Protein AF-A0A8J7TR74-F1 (afdb_monomer)

Sequence (123 aa):
MDTDDLAAAARIARAAVGIGAEVPARTYPVRRLDRDASYVLVLLGLPGAPGWIAAVDAAAQDVMTWAANPSGASTVPAADEALDLVWQPGSASRSPLYPLHRVNTPDGPRFLDLAGKLHKDLK

Mean predicted aligned error: 3.82 Å

Radius of gyration: 14.12 Å; Cα contacts (8 Å, |Δi|>4): 276; chains: 1; bounding box: 35×29×38 Å

Foldseek 3Di:
DDPVLQVLQQVLQCVVVVHDPPWDKDWAWEAEPVDRAIWIWIWTHDAQAKGKIFTGRSVVSDTPDMDTDHRSHQLEADDDPPFHWYDDCAPQHPDPNRTWTWDQDPVGTWTQTNVRDIDPDGD

Secondary structure (DSSP, 8-state):
--HHHHHHHHHHHHHHHT--TTS-EEEEEEEESSSS-EEEEEEES-TTSSEEEEEEETTTTEEEEEEEETT----SPP--TTSEEEE-SSSS--STTS-EEEEEETTEEEEE-TTS-EES---

Structure (mmCIF, N/CA/C/O backbone):
data_AF-A0A8J7TR74-F1
#
_entry.id   AF-A0A8J7TR74-F1
#
loop_
_atom_site.group_PDB
_atom_site.id
_atom_site.type_symbol
_atom_site.label_atom_id
_atom_site.label_alt_id
_atom_site.label_comp_id
_atom_site.label_asym_id
_atom_site.label_entity_id
_atom_site.label_seq_id
_atom_site.pdbx_PDB_ins_code
_atom_site.Cartn_x
_atom_site.Cartn_y
_atom_site.Cartn_z
_atom_site.occupancy
_atom_site.B_iso_or_equiv
_atom_site.auth_seq_id
_atom_site.auth_comp_id
_atom_site.auth_asym_id
_atom_site.auth_atom_id
_atom_site.pdbx_PDB_model_num
ATOM 1 N N . MET A 1 1 ? -8.224 -7.727 -11.452 1.00 76.12 1 MET A N 1
ATOM 2 C CA . MET A 1 1 ? -8.728 -7.187 -10.184 1.00 76.12 1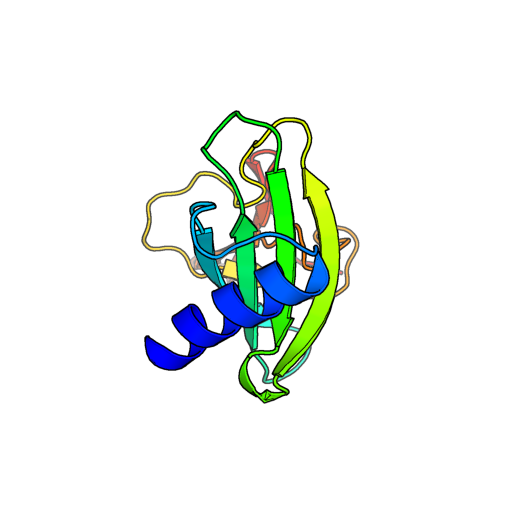 MET A CA 1
ATOM 3 C C . MET A 1 1 ? -9.840 -6.237 -10.532 1.00 76.12 1 MET A C 1
ATOM 5 O O . MET A 1 1 ? -9.604 -5.306 -11.298 1.00 76.12 1 MET A O 1
ATOM 9 N N . ASP A 1 2 ? -11.042 -6.566 -10.094 1.00 81.06 2 ASP A N 1
ATOM 10 C CA . ASP A 1 2 ? -12.252 -5.805 -10.386 1.00 81.06 2 ASP A CA 1
ATOM 11 C C . ASP A 1 2 ? -12.617 -4.877 -9.213 1.00 81.06 2 ASP A C 1
ATOM 13 O O . ASP A 1 2 ? -11.880 -4.747 -8.233 1.00 81.06 2 ASP A O 1
ATOM 17 N N . THR A 1 3 ? -13.723 -4.145 -9.340 1.00 81.00 3 THR A N 1
ATOM 18 C CA . THR A 1 3 ? -14.187 -3.215 -8.301 1.00 81.00 3 THR A CA 1
ATOM 19 C C . THR A 1 3 ? -14.647 -3.942 -7.033 1.00 81.00 3 THR A C 1
ATOM 21 O O . THR A 1 3 ? -14.519 -3.386 -5.937 1.00 81.00 3 THR A O 1
ATOM 24 N N . ASP A 1 4 ? -15.122 -5.182 -7.159 1.00 87.44 4 ASP A N 1
ATOM 25 C CA . ASP A 1 4 ? -15.601 -5.985 -6.035 1.00 87.44 4 ASP A CA 1
ATOM 26 C C . ASP A 1 4 ? -14.430 -6.421 -5.142 1.00 87.44 4 ASP A C 1
ATOM 28 O O . ASP A 1 4 ? -14.526 -6.323 -3.915 1.00 87.44 4 ASP A O 1
ATOM 32 N N . ASP A 1 5 ? -13.286 -6.771 -5.738 1.00 89.81 5 ASP A N 1
ATOM 33 C CA . ASP A 1 5 ? -12.035 -7.053 -5.022 1.00 89.81 5 ASP A CA 1
ATOM 34 C C . ASP A 1 5 ? -11.576 -5.859 -4.165 1.00 89.81 5 ASP A C 1
ATOM 36 O O . ASP A 1 5 ? -11.162 -6.020 -3.012 1.00 89.81 5 ASP A O 1
ATOM 40 N N . LEU A 1 6 ? -11.665 -4.635 -4.702 1.00 93.25 6 LEU A N 1
ATOM 41 C CA . LEU A 1 6 ? -11.261 -3.417 -3.988 1.00 93.25 6 LEU A CA 1
ATOM 42 C C . LEU A 1 6 ? -12.189 -3.131 -2.800 1.00 93.25 6 LEU A C 1
ATOM 44 O O . LEU A 1 6 ? -11.725 -2.821 -1.697 1.00 93.25 6 LEU A O 1
ATOM 48 N N . ALA A 1 7 ? -13.500 -3.277 -2.999 1.00 93.44 7 ALA A N 1
ATOM 49 C CA . ALA A 1 7 ? -14.482 -3.115 -1.932 1.00 93.44 7 ALA A CA 1
ATOM 50 C C . ALA A 1 7 ? -14.314 -4.187 -0.839 1.00 93.44 7 ALA A C 1
ATOM 52 O O . ALA A 1 7 ? -14.355 -3.876 0.359 1.00 93.44 7 ALA A O 1
ATOM 53 N N . ALA A 1 8 ? -14.062 -5.439 -1.235 1.00 94.94 8 ALA A N 1
ATOM 54 C CA . ALA A 1 8 ? -13.770 -6.534 -0.319 1.00 94.94 8 ALA A CA 1
ATOM 55 C C . ALA A 1 8 ? -12.500 -6.261 0.495 1.00 94.94 8 ALA A C 1
ATOM 57 O O . ALA A 1 8 ? -12.524 -6.411 1.719 1.00 94.94 8 ALA A O 1
ATOM 58 N N . ALA A 1 9 ? -11.431 -5.784 -0.145 1.00 97.50 9 ALA A N 1
ATOM 59 C CA . ALA A 1 9 ? -10.184 -5.454 0.531 1.00 97.50 9 ALA A CA 1
ATOM 60 C C . ALA A 1 9 ? -10.363 -4.372 1.604 1.00 97.50 9 ALA A C 1
ATOM 62 O O . ALA A 1 9 ? -9.860 -4.519 2.718 1.00 97.50 9 ALA A O 1
ATOM 63 N N . ALA A 1 10 ? -11.131 -3.315 1.3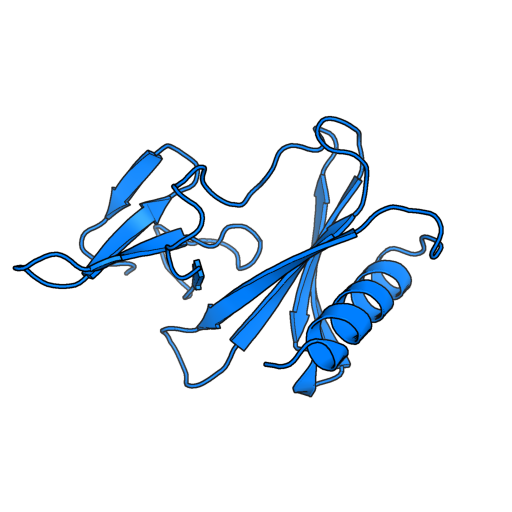16 1.00 97.50 10 ALA A N 1
ATOM 64 C CA . ALA A 1 10 ? -11.429 -2.278 2.303 1.00 97.50 10 ALA A CA 1
ATOM 65 C C . ALA A 1 10 ? -12.198 -2.834 3.514 1.00 97.50 10 ALA A C 1
ATOM 67 O O . ALA A 1 10 ? -11.903 -2.479 4.656 1.00 97.50 10 ALA A O 1
ATOM 68 N N . ARG A 1 11 ? -13.167 -3.730 3.286 1.00 97.19 11 ARG A N 1
ATOM 69 C CA . ARG A 1 11 ? -13.910 -4.407 4.362 1.00 97.19 11 ARG A CA 1
ATOM 70 C C . ARG A 1 11 ? -12.997 -5.293 5.215 1.00 97.19 11 ARG A C 1
ATOM 72 O O . ARG A 1 11 ? -13.071 -5.222 6.439 1.00 97.19 11 ARG A O 1
ATOM 79 N N . ILE A 1 12 ? -12.142 -6.093 4.581 1.00 98.25 12 ILE A N 1
ATOM 80 C CA . ILE A 1 12 ? -11.181 -6.977 5.258 1.00 98.25 12 ILE A CA 1
ATOM 81 C C . ILE A 1 12 ? -10.200 -6.152 6.102 1.00 98.25 12 ILE A C 1
ATOM 83 O O . ILE A 1 12 ? -10.023 -6.433 7.286 1.00 98.25 12 ILE A O 1
ATOM 87 N N . ALA A 1 13 ? -9.634 -5.081 5.536 1.00 98.25 13 ALA A N 1
ATOM 88 C CA . ALA A 1 13 ? -8.719 -4.191 6.247 1.00 98.25 13 ALA A CA 1
ATOM 89 C C . ALA A 1 13 ? -9.367 -3.560 7.488 1.00 98.25 13 ALA A C 1
ATOM 91 O O . ALA A 1 13 ? -8.760 -3.551 8.556 1.00 98.25 13 ALA A O 1
ATOM 92 N N . ARG A 1 14 ? -10.610 -3.068 7.372 1.00 98.06 14 ARG A N 1
ATOM 93 C CA . ARG A 1 14 ? -11.358 -2.492 8.502 1.00 98.06 14 ARG A CA 1
ATOM 94 C C . ARG A 1 14 ? -11.567 -3.495 9.631 1.00 98.06 14 ARG A C 1
ATOM 96 O O . ARG A 1 14 ? -11.333 -3.158 10.789 1.00 98.06 14 ARG A O 1
ATOM 103 N N . ALA A 1 15 ? -11.961 -4.723 9.289 1.00 97.75 15 ALA A N 1
ATOM 104 C CA . ALA A 1 15 ? -12.156 -5.789 10.267 1.00 97.75 15 ALA A CA 1
ATOM 105 C C . ALA A 1 15 ? -10.855 -6.115 11.019 1.00 97.75 15 ALA A C 1
ATOM 107 O O . ALA A 1 15 ? -10.875 -6.289 12.233 1.00 97.75 15 ALA A O 1
ATOM 108 N N . ALA A 1 16 ? -9.724 -6.124 10.311 1.00 97.62 16 ALA A N 1
ATOM 109 C CA . ALA A 1 16 ? -8.410 -6.421 10.876 1.00 97.62 16 ALA A CA 1
ATOM 110 C C . ALA A 1 16 ? -7.953 -5.413 11.936 1.00 97.62 16 ALA A C 1
ATOM 112 O O . ALA A 1 16 ? -7.327 -5.792 12.923 1.00 97.62 16 ALA A O 1
ATOM 113 N N . VAL A 1 17 ? -8.268 -4.132 11.726 1.00 97.00 17 VAL A N 1
ATOM 114 C CA . VAL A 1 17 ? -7.870 -3.038 12.627 1.00 97.00 17 VAL A CA 1
ATOM 115 C C . VAL A 1 17 ? -8.982 -2.622 13.597 1.00 97.00 17 VAL A C 1
ATOM 117 O O . VAL A 1 17 ? -8.790 -1.704 14.389 1.00 97.00 17 VAL A O 1
ATOM 120 N N . GLY A 1 18 ? -10.142 -3.288 13.549 1.00 96.81 18 GLY A N 1
ATOM 121 C CA . GLY A 1 18 ? -11.257 -3.063 14.472 1.00 96.81 18 GLY A CA 1
ATOM 122 C C . GLY A 1 18 ? -11.975 -1.722 14.300 1.00 96.81 18 GLY A C 1
ATOM 123 O O . GLY A 1 18 ? -12.445 -1.164 15.289 1.00 96.81 18 GLY A O 1
ATOM 124 N N . ILE A 1 19 ? -12.057 -1.191 13.074 1.00 95.50 19 ILE A N 1
ATOM 125 C CA . ILE A 1 19 ? -12.753 0.076 12.782 1.00 95.50 19 ILE A CA 1
ATOM 126 C C . ILE A 1 19 ? -14.002 -0.142 11.925 1.00 95.50 19 ILE A C 1
ATOM 128 O O . ILE A 1 19 ? -14.105 -1.123 11.186 1.00 95.50 19 ILE A O 1
ATOM 132 N N . GLY A 1 20 ? -14.953 0.787 12.005 1.00 94.00 20 GLY A N 1
ATOM 133 C CA . GLY A 1 20 ? -16.215 0.691 11.287 1.00 94.00 20 GLY A CA 1
ATOM 134 C C . GLY A 1 20 ? -16.159 1.191 9.838 1.00 94.00 20 GLY A C 1
ATOM 135 O O . GLY A 1 20 ? -15.159 1.727 9.346 1.00 94.00 20 GLY A O 1
ATOM 136 N N . ALA A 1 21 ? -17.261 0.967 9.119 1.00 93.69 21 ALA A N 1
ATOM 137 C CA . ALA A 1 21 ? -17.414 1.316 7.706 1.00 93.69 21 ALA A CA 1
ATOM 138 C C . ALA A 1 21 ? -17.458 2.833 7.448 1.00 93.69 21 ALA A C 1
ATOM 140 O O . ALA A 1 21 ? -17.198 3.266 6.326 1.00 93.69 21 ALA A O 1
ATOM 141 N N . GLU A 1 22 ? -17.749 3.627 8.479 1.00 94.31 22 GLU A N 1
ATOM 142 C CA . GLU A 1 22 ? -17.752 5.089 8.461 1.00 94.31 22 GLU A CA 1
ATOM 143 C C . GLU A 1 22 ? -16.364 5.690 8.225 1.00 94.31 22 GLU A C 1
ATOM 145 O O . GLU A 1 22 ? -16.259 6.814 7.736 1.00 94.31 22 GLU A O 1
ATOM 150 N N . VAL A 1 23 ? -15.291 4.951 8.532 1.00 95.75 23 VAL A N 1
ATOM 151 C CA . VAL A 1 23 ? -13.929 5.418 8.275 1.00 95.75 23 VAL A CA 1
ATOM 152 C C . VAL A 1 23 ? -13.649 5.356 6.768 1.00 95.75 23 VAL A C 1
ATOM 154 O O . VAL A 1 23 ? -13.735 4.268 6.183 1.00 95.75 23 VAL A O 1
ATOM 157 N N . PRO A 1 24 ? -13.283 6.478 6.115 1.00 96.25 24 PRO A N 1
ATOM 158 C CA . PRO A 1 24 ? -12.968 6.499 4.690 1.00 96.25 24 PRO A CA 1
ATOM 159 C C . PRO A 1 24 ? -11.835 5.535 4.337 1.00 96.25 24 PRO A C 1
ATOM 161 O O . PRO A 1 24 ? -10.887 5.379 5.105 1.00 96.25 24 PRO A O 1
ATOM 164 N N . ALA A 1 25 ? -11.913 4.922 3.157 1.00 96.12 25 ALA A N 1
ATOM 165 C CA . ALA A 1 25 ? -10.887 4.024 2.645 1.00 96.12 25 ALA A CA 1
ATOM 166 C C . ALA A 1 25 ? -10.442 4.474 1.251 1.00 96.12 25 ALA A C 1
ATOM 168 O O . ALA A 1 25 ? -11.275 4.803 0.409 1.00 96.12 25 ALA A O 1
ATOM 169 N N . ARG A 1 26 ? -9.132 4.459 1.004 1.00 95.56 26 ARG A N 1
ATOM 170 C CA . ARG A 1 26 ? -8.545 4.534 -0.339 1.00 95.56 26 ARG A CA 1
ATOM 171 C C . ARG A 1 26 ? -7.856 3.213 -0.634 1.00 95.56 26 ARG A C 1
ATOM 173 O O . ARG A 1 26 ? -7.114 2.713 0.208 1.00 95.56 26 ARG A O 1
ATOM 180 N N . THR A 1 27 ? -8.105 2.657 -1.809 1.00 95.44 27 THR A N 1
ATOM 181 C CA . THR A 1 27 ? -7.598 1.345 -2.217 1.00 95.44 27 THR A CA 1
ATOM 182 C C . THR A 1 27 ? -6.736 1.487 -3.456 1.00 95.44 27 THR A C 1
ATOM 184 O O . THR A 1 27 ? -7.147 2.134 -4.416 1.00 95.44 27 THR A O 1
ATOM 187 N N . TYR A 1 28 ? -5.575 0.846 -3.446 1.00 94.81 28 TYR A N 1
ATOM 188 C CA . TYR A 1 28 ? -4.619 0.887 -4.539 1.00 94.81 28 TYR A CA 1
ATOM 189 C C . TYR A 1 28 ? -4.262 -0.546 -4.940 1.00 94.81 28 TYR A C 1
ATOM 191 O O . TYR A 1 28 ? -3.745 -1.291 -4.102 1.00 94.81 28 TYR A O 1
ATOM 199 N N . PRO A 1 29 ? -4.541 -0.966 -6.183 1.00 95.38 29 PRO A N 1
ATOM 200 C CA . PRO A 1 29 ? -4.108 -2.269 -6.664 1.00 95.38 29 PRO A CA 1
ATOM 201 C C . PRO A 1 29 ? -2.580 -2.293 -6.781 1.00 95.38 29 PRO A C 1
ATOM 203 O O . PRO A 1 29 ? -1.988 -1.381 -7.351 1.00 95.38 29 PRO A O 1
ATOM 206 N N . VAL A 1 30 ? -1.936 -3.336 -6.254 1.00 95.94 30 VAL A N 1
ATOM 207 C CA . VAL A 1 30 ? -0.481 -3.512 -6.313 1.00 95.94 30 VAL A CA 1
ATOM 208 C C . VAL A 1 30 ? -0.144 -4.874 -6.902 1.00 95.94 30 VAL A C 1
ATOM 210 O O . VAL A 1 30 ? -0.545 -5.917 -6.381 1.00 95.94 30 VAL A O 1
ATOM 213 N N . ARG A 1 31 ? 0.646 -4.876 -7.976 1.00 95.88 31 ARG A N 1
ATOM 214 C CA . ARG A 1 31 ? 1.127 -6.107 -8.607 1.00 95.88 31 ARG A CA 1
ATOM 215 C C . ARG A 1 31 ? 2.410 -6.597 -7.944 1.00 95.88 31 ARG A C 1
ATOM 217 O O . ARG A 1 31 ? 3.350 -5.826 -7.737 1.00 95.88 31 ARG A O 1
ATOM 224 N N . ARG A 1 32 ? 2.487 -7.895 -7.658 1.00 95.75 32 ARG A N 1
ATOM 225 C CA . ARG A 1 32 ? 3.727 -8.516 -7.189 1.00 95.75 32 ARG A CA 1
ATOM 226 C C . ARG A 1 32 ? 4.657 -8.804 -8.359 1.00 95.75 32 ARG A C 1
ATOM 228 O O . ARG A 1 32 ? 4.216 -9.230 -9.422 1.00 95.75 32 ARG A O 1
ATOM 235 N N . LEU A 1 33 ? 5.945 -8.537 -8.172 1.00 94.81 33 LEU A N 1
ATOM 236 C CA . LEU A 1 33 ? 6.976 -8.829 -9.176 1.00 94.81 33 LEU A CA 1
ATOM 237 C C . LEU A 1 33 ? 7.743 -10.120 -8.878 1.00 94.81 33 LEU A C 1
ATOM 239 O O . LEU A 1 33 ? 8.366 -10.674 -9.777 1.00 94.81 33 LEU A O 1
ATOM 243 N N . ASP A 1 34 ? 7.676 -10.618 -7.643 1.00 93.88 34 ASP A N 1
ATOM 244 C CA . ASP A 1 34 ? 8.329 -11.857 -7.217 1.00 93.88 34 ASP A CA 1
ATOM 245 C C . ASP A 1 34 ? 7.513 -13.123 -7.524 1.00 93.88 34 ASP A C 1
ATOM 247 O O . ASP A 1 34 ? 8.047 -14.229 -7.487 1.00 93.88 34 ASP A O 1
ATOM 251 N N . ARG A 1 35 ? 6.220 -12.970 -7.821 1.00 93.38 35 ARG A N 1
ATOM 252 C CA . ARG A 1 35 ? 5.299 -14.046 -8.206 1.00 93.38 35 ARG A CA 1
ATOM 253 C C . ARG A 1 35 ? 4.094 -13.478 -8.947 1.00 93.38 35 ARG A C 1
ATOM 255 O O . ARG A 1 35 ? 3.785 -12.300 -8.784 1.00 93.38 35 ARG A O 1
ATOM 262 N N . ASP A 1 36 ? 3.399 -14.325 -9.703 1.00 93.44 36 ASP A N 1
ATOM 263 C CA . ASP A 1 36 ? 2.163 -13.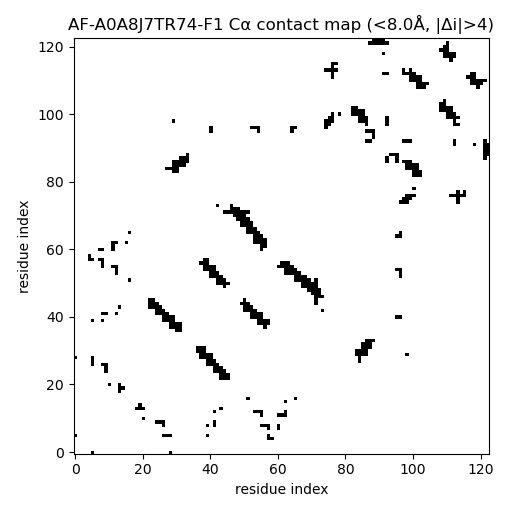960 -10.402 1.00 93.44 36 ASP A CA 1
ATOM 264 C C . ASP A 1 36 ? 0.991 -13.830 -9.416 1.00 93.44 36 ASP A C 1
ATOM 266 O O . ASP A 1 36 ? 0.219 -14.756 -9.185 1.00 93.44 36 ASP A O 1
ATOM 270 N N . ALA A 1 37 ? 0.950 -12.692 -8.727 1.00 93.44 37 ALA A N 1
ATOM 271 C CA . ALA A 1 37 ? -0.066 -12.359 -7.743 1.00 93.44 37 ALA A CA 1
ATOM 272 C C . ALA A 1 37 ? -0.237 -10.838 -7.644 1.00 93.44 37 ALA A C 1
ATOM 274 O O . ALA A 1 37 ? 0.595 -10.051 -8.103 1.00 93.44 37 ALA A O 1
ATOM 275 N N . SER A 1 38 ? -1.321 -10.406 -7.011 1.00 95.94 38 SER A N 1
ATOM 276 C CA . SER A 1 38 ? -1.582 -9.001 -6.697 1.00 95.94 38 SER A CA 1
ATOM 277 C C . SER A 1 38 ? -2.214 -8.889 -5.318 1.00 95.94 38 SER A C 1
ATOM 279 O O . SER A 1 38 ? -2.766 -9.856 -4.805 1.00 95.94 38 SER A O 1
ATOM 281 N N . TYR A 1 39 ? -2.113 -7.713 -4.716 1.00 97.31 39 TYR A N 1
ATOM 282 C CA . TYR A 1 39 ? -2.800 -7.381 -3.475 1.00 97.31 39 TYR A CA 1
ATOM 283 C C . TYR A 1 39 ? -3.350 -5.960 -3.566 1.00 97.31 39 TYR A C 1
ATOM 285 O O . TYR A 1 39 ? -3.041 -5.215 -4.497 1.00 97.31 39 TYR A O 1
ATOM 293 N N . VAL A 1 40 ? -4.166 -5.575 -2.595 1.00 97.75 40 VAL A N 1
ATOM 294 C CA . VAL A 1 40 ? -4.694 -4.220 -2.471 1.00 97.75 40 VAL A CA 1
ATOM 295 C C . VAL A 1 40 ? -4.030 -3.550 -1.281 1.00 97.75 40 VAL A C 1
ATOM 297 O O . VAL A 1 40 ? -4.099 -4.046 -0.156 1.00 97.75 40 VAL A O 1
ATOM 300 N N . LEU A 1 41 ? -3.392 -2.409 -1.515 1.00 97.69 41 LEU A N 1
ATOM 301 C CA . LEU A 1 41 ? -2.988 -1.513 -0.443 1.00 97.69 41 LEU A CA 1
ATOM 302 C C . LEU A 1 41 ? -4.194 -0.659 -0.043 1.00 97.69 41 LEU A C 1
ATOM 304 O O . LEU A 1 41 ? -4.773 0.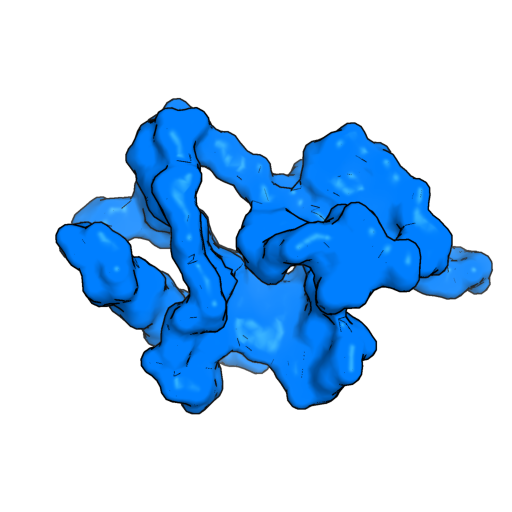036 -0.875 1.00 97.69 41 LEU A O 1
ATOM 308 N N . VAL A 1 42 ? -4.562 -0.692 1.230 1.00 97.75 42 VAL A N 1
ATOM 309 C CA . VAL A 1 42 ? -5.706 0.034 1.778 1.00 97.75 42 VAL A CA 1
ATOM 310 C C . VAL A 1 42 ? -5.212 1.072 2.773 1.00 97.75 42 VAL A C 1
ATOM 312 O O . VAL A 1 42 ? -4.560 0.727 3.754 1.00 97.75 42 VAL A O 1
ATOM 315 N N . LEU A 1 43 ? -5.550 2.337 2.540 1.00 97.50 43 LEU A N 1
ATOM 316 C CA . LEU A 1 43 ? -5.346 3.437 3.479 1.00 97.50 43 LEU A CA 1
ATOM 317 C C . LEU A 1 43 ? -6.693 3.769 4.119 1.00 97.50 43 LEU A C 1
ATOM 319 O O . LEU A 1 43 ? -7.629 4.162 3.423 1.00 97.50 43 LEU A O 1
ATOM 323 N N . LEU A 1 44 ? -6.782 3.615 5.436 1.00 97.75 44 LEU A N 1
ATOM 324 C CA . LEU A 1 44 ? -7.979 3.873 6.231 1.00 97.75 44 LEU A CA 1
ATOM 325 C C . LEU A 1 44 ? -7.805 5.181 7.001 1.00 97.75 44 LEU A C 1
ATOM 327 O O . LEU A 1 44 ? -6.839 5.333 7.747 1.00 97.75 44 LEU A O 1
ATOM 331 N N . GLY A 1 45 ? -8.748 6.105 6.833 1.00 96.44 45 GLY A N 1
ATOM 332 C CA . GLY A 1 45 ? -8.726 7.434 7.437 1.00 96.44 45 GLY A CA 1
ATOM 333 C C . GLY A 1 45 ? -8.669 8.570 6.413 1.00 96.44 45 GLY A C 1
ATOM 334 O O . GLY A 1 45 ? -8.446 8.387 5.208 1.00 96.44 45 GLY A O 1
ATOM 335 N N . LEU A 1 46 ? -8.893 9.785 6.909 1.00 94.38 46 LEU A N 1
ATOM 336 C CA . LEU A 1 46 ? -8.777 10.995 6.099 1.00 94.38 46 LEU A CA 1
ATOM 337 C C . LEU A 1 46 ? -7.302 11.259 5.737 1.00 94.38 46 LEU A C 1
ATOM 339 O O . LEU A 1 46 ? -6.416 10.961 6.538 1.00 94.38 46 LEU A O 1
ATOM 343 N N . PRO A 1 47 ? -7.007 11.808 4.542 1.00 92.06 47 PRO A N 1
ATOM 344 C CA . PRO A 1 47 ? -5.650 12.245 4.215 1.00 92.06 47 PRO A CA 1
ATOM 345 C C . PRO A 1 47 ? -5.110 13.213 5.277 1.00 92.06 47 PRO A C 1
ATOM 347 O O . PRO A 1 47 ? -5.793 14.170 5.636 1.00 92.06 47 PRO A O 1
ATOM 350 N N . GLY A 1 48 ? -3.893 12.970 5.768 1.00 92.81 48 GLY A N 1
ATOM 351 C CA . GLY A 1 48 ? -3.245 13.830 6.767 1.00 92.81 48 GLY A CA 1
ATOM 352 C C . GLY A 1 48 ? -3.795 13.712 8.195 1.00 92.81 48 GLY A C 1
ATOM 353 O O . GLY A 1 48 ? -3.406 14.503 9.051 1.00 92.81 48 GLY A O 1
ATOM 354 N N . ALA A 1 49 ? -4.682 12.749 8.467 1.00 94.75 49 ALA A N 1
ATOM 355 C CA . ALA A 1 49 ? -5.188 12.454 9.806 1.00 94.75 49 ALA A CA 1
ATOM 356 C C . ALA A 1 49 ? -4.782 11.039 10.258 1.00 94.75 49 ALA A C 1
ATOM 358 O O . ALA A 1 49 ? -4.647 10.155 9.409 1.00 94.75 49 ALA A O 1
ATOM 359 N N . PRO A 1 50 ? -4.631 10.785 11.573 1.00 96.75 50 PRO A N 1
ATOM 360 C CA . PRO A 1 50 ? -4.308 9.457 12.081 1.00 96.75 50 PRO A CA 1
ATOM 361 C C . PRO A 1 50 ? -5.243 8.377 11.532 1.00 96.75 50 PRO A C 1
ATOM 363 O O . PRO A 1 50 ? -6.463 8.547 11.490 1.00 96.75 50 PRO A O 1
ATOM 366 N N . GLY A 1 51 ? -4.662 7.253 11.133 1.00 96.94 51 GLY A N 1
ATOM 367 C CA . GLY A 1 51 ? -5.392 6.156 10.517 1.00 96.94 51 GLY A CA 1
ATOM 368 C C . GLY A 1 51 ? -4.590 4.864 10.496 1.00 96.94 51 GLY A C 1
ATOM 369 O O . GLY A 1 51 ? -3.701 4.649 11.322 1.00 96.94 51 GLY A O 1
ATOM 370 N N . TRP A 1 52 ? -4.896 4.008 9.528 1.00 98.12 52 TRP A N 1
ATOM 371 C CA . TRP A 1 52 ? -4.268 2.700 9.366 1.00 98.12 52 TRP A CA 1
ATOM 372 C C . TRP A 1 52 ? -3.898 2.451 7.915 1.00 98.12 52 TRP A C 1
ATOM 374 O O . TRP A 1 52 ? -4.483 3.021 6.993 1.00 98.12 52 TRP A O 1
ATOM 384 N N . ILE A 1 53 ? -2.940 1.558 7.717 1.00 98.06 53 ILE A N 1
ATOM 385 C CA . ILE A 1 53 ? -2.607 1.035 6.403 1.00 98.06 53 ILE A CA 1
ATOM 386 C C . ILE A 1 53 ? -2.547 -0.486 6.444 1.00 98.06 53 ILE A C 1
ATOM 388 O O . ILE A 1 53 ? -2.037 -1.053 7.408 1.00 98.06 53 ILE A O 1
ATOM 392 N N . ALA A 1 54 ? -3.060 -1.141 5.406 1.00 98.38 54 ALA A N 1
ATOM 393 C CA . ALA A 1 54 ? -3.060 -2.593 5.281 1.00 98.38 54 ALA A CA 1
ATOM 394 C C . ALA A 1 54 ? -2.708 -3.030 3.856 1.00 98.38 54 ALA A C 1
ATOM 396 O O . ALA A 1 54 ? -3.119 -2.398 2.888 1.00 98.38 54 ALA A O 1
ATOM 397 N N . ALA A 1 55 ? -1.980 -4.135 3.732 1.00 98.31 55 ALA A N 1
ATOM 398 C CA . ALA A 1 55 ? -1.840 -4.881 2.490 1.00 98.31 55 ALA A CA 1
ATOM 399 C C . ALA A 1 55 ? -2.753 -6.108 2.573 1.00 98.31 55 ALA A C 1
ATOM 401 O O . ALA A 1 55 ? -2.605 -6.926 3.483 1.00 98.31 55 ALA A O 1
ATOM 402 N N . VAL A 1 56 ? -3.704 -6.217 1.650 1.00 98.44 56 VAL A N 1
ATOM 403 C CA . VAL A 1 56 ? -4.767 -7.228 1.678 1.00 98.44 56 VAL A CA 1
ATOM 404 C C . VAL A 1 56 ? -4.715 -8.079 0.421 1.00 98.44 56 VAL A C 1
ATOM 406 O O . VAL A 1 56 ? -4.778 -7.556 -0.690 1.00 98.44 56 VAL A O 1
ATOM 409 N N . ASP A 1 57 ? -4.648 -9.392 0.598 1.00 96.31 57 ASP A N 1
ATOM 410 C CA . ASP A 1 57 ? -4.885 -10.352 -0.471 1.00 96.31 57 ASP A CA 1
ATOM 411 C C . ASP A 1 57 ? -6.399 -10.586 -0.571 1.00 96.31 57 ASP A C 1
ATOM 413 O O . ASP A 1 57 ? -6.992 -11.328 0.215 1.00 96.31 57 ASP A O 1
ATOM 417 N N . ALA A 1 58 ? -7.046 -9.883 -1.504 1.00 91.69 58 ALA A N 1
ATOM 418 C CA . ALA A 1 58 ? -8.497 -9.948 -1.675 1.00 91.69 58 ALA A CA 1
ATOM 419 C C . ALA A 1 58 ? -8.965 -11.342 -2.126 1.00 91.69 58 ALA A C 1
ATOM 421 O O . ALA A 1 58 ? -10.016 -11.802 -1.678 1.00 91.69 58 ALA A O 1
ATOM 422 N N . ALA A 1 59 ? -8.160 -12.033 -2.941 1.00 90.00 59 ALA A N 1
ATOM 423 C CA . ALA A 1 59 ? -8.471 -13.367 -3.442 1.00 90.00 59 ALA A CA 1
ATOM 424 C C . ALA A 1 59 ? -8.419 -14.416 -2.321 1.00 90.00 59 ALA A C 1
ATOM 426 O O . ALA A 1 59 ? -9.278 -15.294 -2.255 1.00 90.00 59 ALA A O 1
ATOM 427 N N . ALA A 1 60 ? -7.449 -14.298 -1.409 1.00 93.12 60 ALA A N 1
ATOM 428 C CA . ALA A 1 60 ? -7.352 -15.147 -0.221 1.00 93.12 60 ALA A CA 1
ATOM 429 C C . ALA A 1 60 ? -8.251 -14.691 0.947 1.00 93.12 60 ALA A C 1
ATOM 431 O O . ALA A 1 60 ? -8.335 -15.384 1.958 1.00 93.12 60 ALA A O 1
ATOM 432 N N . GLN A 1 61 ? -8.912 -13.537 0.817 1.00 94.69 61 GLN A N 1
ATOM 433 C CA . GLN A 1 61 ? -9.646 -12.854 1.887 1.00 94.69 61 GLN A CA 1
ATOM 434 C C . GLN A 1 61 ? -8.821 -12.633 3.168 1.00 94.69 61 GLN A C 1
ATOM 436 O O . GLN A 1 61 ? -9.356 -12.714 4.275 1.00 94.69 61 GLN A O 1
ATOM 441 N N . ASP A 1 62 ? -7.530 -12.327 3.021 1.00 96.56 62 ASP A N 1
ATOM 442 C CA . ASP A 1 62 ? -6.577 -12.270 4.132 1.00 96.56 62 ASP A CA 1
ATOM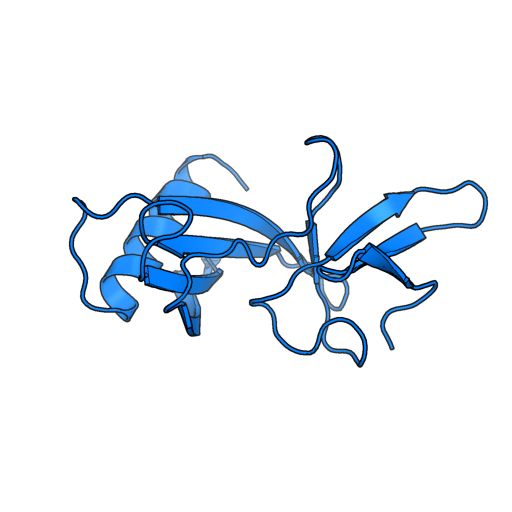 443 C C . ASP A 1 62 ? -5.769 -10.966 4.168 1.00 96.56 62 ASP A C 1
ATOM 445 O O . ASP A 1 62 ? -5.525 -10.307 3.153 1.00 96.56 62 ASP A O 1
ATOM 449 N N . VAL A 1 63 ? -5.331 -10.583 5.367 1.00 97.94 63 VAL A N 1
ATOM 450 C CA . VAL A 1 63 ? -4.501 -9.399 5.595 1.00 97.94 63 VAL A CA 1
ATOM 451 C C . VAL A 1 63 ? -3.054 -9.839 5.690 1.00 97.94 63 VAL A C 1
ATOM 453 O O . VAL A 1 63 ? -2.619 -10.392 6.695 1.00 97.94 63 VAL A O 1
ATOM 456 N N . MET A 1 64 ? -2.271 -9.507 4.669 1.00 96.81 64 MET A N 1
ATOM 457 C CA . MET A 1 64 ? -0.851 -9.841 4.637 1.00 96.81 64 MET A CA 1
ATOM 458 C C . MET A 1 64 ? -0.078 -9.135 5.758 1.00 96.81 64 MET A C 1
ATOM 460 O O . MET A 1 64 ? 0.817 -9.713 6.369 1.00 96.81 64 MET A O 1
ATOM 464 N N . THR A 1 65 ? -0.377 -7.853 5.987 1.00 97.88 65 THR A N 1
ATOM 465 C CA . THR A 1 65 ? 0.196 -7.038 7.068 1.00 97.88 65 THR A CA 1
ATOM 466 C C . THR A 1 65 ? -0.566 -5.718 7.201 1.00 97.88 65 THR A C 1
ATOM 468 O O . THR A 1 65 ? -1.211 -5.269 6.251 1.00 97.88 65 THR A O 1
ATOM 471 N 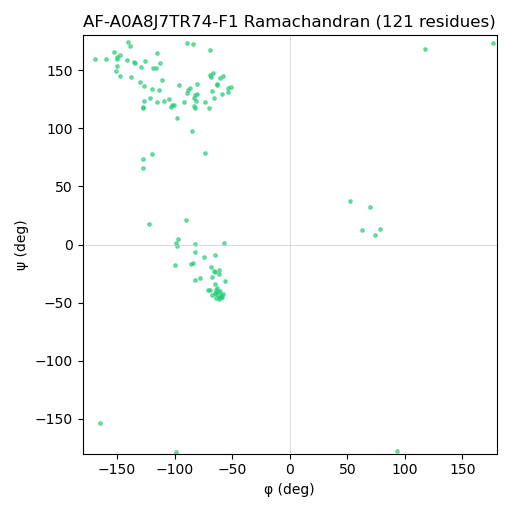N . TRP A 1 66 ? -0.467 -5.072 8.360 1.00 98.00 66 TRP A N 1
ATOM 472 C CA . TRP A 1 66 ? -1.029 -3.751 8.620 1.00 98.00 66 TRP A CA 1
ATOM 473 C C . TRP A 1 66 ? -0.192 -2.991 9.649 1.00 98.00 66 TRP A C 1
ATOM 475 O O . TRP A 1 66 ? 0.587 -3.581 10.398 1.00 98.00 66 TRP A O 1
ATOM 485 N N . ALA A 1 67 ? -0.340 -1.669 9.671 1.00 97.94 67 ALA A N 1
ATOM 486 C CA . ALA A 1 67 ? 0.325 -0.796 10.630 1.00 97.94 67 ALA A CA 1
ATOM 487 C C . ALA A 1 67 ? -0.511 0.453 10.927 1.00 97.94 67 ALA A C 1
ATOM 489 O O . ALA A 1 67 ? -1.293 0.916 10.089 1.00 97.94 67 ALA A O 1
ATOM 490 N N . ALA A 1 68 ? -0.309 1.024 12.117 1.00 97.38 68 ALA A N 1
ATOM 491 C CA . ALA A 1 68 ? -0.811 2.355 12.432 1.00 97.38 68 ALA A CA 1
ATOM 492 C C . ALA A 1 68 ? -0.143 3.385 11.516 1.00 97.38 68 ALA A C 1
ATOM 494 O O . ALA A 1 68 ? 1.067 3.340 11.294 1.00 97.38 68 ALA A O 1
ATOM 495 N N . ASN A 1 69 ? -0.927 4.338 11.024 1.00 96.56 69 ASN A N 1
ATOM 496 C CA . ASN A 1 69 ? -0.456 5.471 10.242 1.00 96.56 69 ASN A CA 1
ATOM 497 C C . ASN A 1 69 ? -0.821 6.776 10.970 1.00 96.56 69 ASN A C 1
ATOM 499 O O . ASN A 1 69 ? -1.804 7.429 10.614 1.00 96.56 69 ASN A O 1
ATOM 503 N N . PRO A 1 70 ? -0.073 7.159 12.020 1.00 95.50 70 PRO A N 1
ATOM 504 C CA . PRO A 1 70 ? -0.428 8.298 12.865 1.00 95.50 70 PRO A CA 1
ATOM 505 C C . PRO A 1 70 ? -0.367 9.645 12.134 1.00 95.50 70 PRO A C 1
ATOM 507 O O . PRO A 1 70 ? -1.023 10.587 12.562 1.00 95.50 70 PRO A O 1
ATOM 510 N N . SER A 1 71 ? 0.392 9.753 11.039 1.00 93.69 71 SER A N 1
ATOM 511 C CA . SER A 1 71 ? 0.460 10.980 10.236 1.00 93.69 71 SER A CA 1
ATOM 512 C C . SER A 1 71 ? -0.641 11.077 9.179 1.00 93.69 71 SER A C 1
ATOM 514 O O . SER A 1 71 ? -0.837 12.148 8.609 1.00 93.69 71 SER A O 1
ATOM 516 N N . GLY A 1 72 ? -1.314 9.969 8.846 1.00 90.69 72 GLY A N 1
ATOM 517 C CA . GLY A 1 72 ? -2.238 9.916 7.710 1.00 90.69 72 GLY A CA 1
ATOM 518 C C . GLY A 1 72 ? -1.582 10.169 6.355 1.00 90.69 72 GLY A C 1
ATOM 519 O O . GLY A 1 72 ? -2.286 10.416 5.369 1.00 90.69 72 GLY A O 1
ATOM 520 N N . ALA A 1 73 ? -0.247 10.158 6.298 1.00 90.88 73 ALA A N 1
ATOM 521 C CA . ALA A 1 73 ? 0.490 10.384 5.069 1.00 90.88 73 ALA A CA 1
ATOM 522 C C . ALA A 1 73 ? 0.268 9.210 4.111 1.00 90.88 73 ALA A C 1
ATOM 524 O O . ALA A 1 73 ? 0.157 8.054 4.529 1.00 90.88 73 ALA A O 1
ATOM 525 N N . SER A 1 74 ? 0.205 9.511 2.816 1.00 89.88 74 SER A N 1
ATOM 526 C CA . SER A 1 74 ? 0.211 8.468 1.796 1.00 89.88 74 SER A CA 1
ATOM 527 C C . SER A 1 74 ? 1.535 7.708 1.847 1.00 89.88 74 SER A C 1
ATOM 529 O O . SER A 1 74 ? 2.594 8.323 1.957 1.00 89.88 74 SER A O 1
ATOM 531 N N . THR A 1 75 ? 1.484 6.383 1.735 1.00 90.88 75 THR A N 1
ATOM 532 C CA . THR A 1 75 ? 2.675 5.557 1.474 1.00 90.88 75 THR A CA 1
ATOM 533 C C . THR A 1 75 ? 2.815 5.196 -0.003 1.00 90.88 75 THR A C 1
ATOM 535 O O . THR A 1 75 ? 3.777 4.539 -0.394 1.00 90.88 75 THR A O 1
ATOM 538 N N . VAL A 1 76 ? 1.857 5.637 -0.822 1.00 89.88 76 VAL A N 1
ATOM 539 C CA . VAL A 1 76 ? 1.918 5.577 -2.278 1.00 89.88 76 VAL A CA 1
ATOM 540 C C . VAL A 1 76 ? 2.723 6.786 -2.758 1.00 89.88 76 VAL A C 1
ATOM 542 O O . VAL A 1 76 ? 2.363 7.909 -2.379 1.00 89.88 76 VAL A O 1
ATOM 545 N N . PRO A 1 77 ? 3.784 6.595 -3.564 1.00 83.81 77 PRO A N 1
ATOM 546 C CA . PRO A 1 77 ? 4.558 7.707 -4.098 1.00 83.81 77 PRO A CA 1
ATOM 547 C C . PRO A 1 77 ? 3.682 8.625 -4.956 1.00 83.81 77 PRO A C 1
ATOM 549 O O . PRO A 1 77 ? 2.798 8.163 -5.681 1.00 83.81 77 PRO A O 1
ATOM 552 N N . ALA A 1 78 ? 3.932 9.931 -4.885 1.00 78.00 78 ALA A N 1
ATOM 553 C CA . ALA A 1 78 ? 3.259 10.889 -5.751 1.00 78.00 78 ALA A CA 1
ATOM 554 C C . ALA A 1 78 ? 3.764 10.704 -7.189 1.00 78.00 78 ALA A C 1
ATOM 556 O O . ALA A 1 78 ? 4.951 10.873 -7.462 1.00 78.00 78 ALA A O 1
ATOM 557 N N . ALA A 1 79 ? 2.867 10.340 -8.095 1.00 68.25 79 ALA A N 1
ATOM 558 C CA . ALA A 1 79 ? 3.112 10.337 -9.528 1.00 68.25 79 ALA A CA 1
ATOM 559 C C . ALA A 1 79 ? 1.809 10.664 -10.254 1.00 68.25 79 ALA A C 1
ATOM 561 O O . ALA A 1 79 ? 0.731 10.552 -9.662 1.00 68.25 79 ALA A O 1
ATOM 562 N N . ASP A 1 80 ? 1.916 11.038 -11.527 1.00 63.31 80 ASP A N 1
ATOM 563 C CA . ASP A 1 80 ? 0.755 11.107 -12.407 1.00 63.31 80 ASP A CA 1
ATOM 564 C C . ASP A 1 80 ? 0.027 9.755 -12.374 1.00 63.31 80 ASP A C 1
ATOM 566 O O . ASP A 1 80 ? 0.661 8.698 -12.424 1.00 63.31 80 ASP A O 1
ATOM 570 N N . GLU A 1 81 ? -1.302 9.793 -12.256 1.00 56.31 81 GLU A N 1
ATOM 571 C CA . GLU A 1 81 ? -2.206 8.675 -11.921 1.00 56.31 81 GLU A CA 1
ATOM 572 C C . GLU A 1 81 ? -2.132 7.443 -12.857 1.00 56.31 81 GLU A C 1
ATOM 574 O O . GLU A 1 81 ? -2.847 6.466 -12.656 1.00 56.31 81 GLU A O 1
ATOM 579 N N . ALA A 1 82 ? -1.263 7.455 -13.870 1.00 62.00 82 ALA A N 1
ATOM 580 C CA . ALA A 1 82 ? -1.145 6.438 -14.911 1.00 62.00 82 ALA A CA 1
ATOM 581 C C . ALA A 1 82 ? -0.042 5.384 -14.680 1.00 62.00 82 ALA A C 1
ATOM 583 O O . ALA A 1 82 ? 0.204 4.571 -15.572 1.00 62.00 82 ALA A O 1
ATOM 584 N N . LEU A 1 83 ? 0.659 5.393 -13.541 1.00 78.62 83 LEU A N 1
ATOM 585 C CA . LEU A 1 83 ? 1.733 4.427 -13.279 1.00 78.62 83 LEU A CA 1
ATOM 586 C C . LEU A 1 83 ? 1.263 3.215 -12.464 1.00 78.62 83 LEU A C 1
ATOM 588 O O . LEU A 1 83 ? 0.555 3.338 -11.466 1.00 78.62 83 LEU A O 1
ATOM 592 N N . ASP A 1 84 ? 1.717 2.031 -12.887 1.00 89.06 84 ASP A N 1
ATOM 593 C CA . ASP A 1 84 ? 1.460 0.771 -12.191 1.00 89.06 84 ASP A CA 1
ATOM 594 C C . ASP A 1 84 ? 2.148 0.761 -10.823 1.00 89.06 84 ASP A C 1
ATOM 596 O O . ASP A 1 84 ? 3.378 0.874 -10.736 1.00 89.06 84 ASP A O 1
ATOM 600 N N . LEU A 1 85 ? 1.382 0.488 -9.766 1.00 94.25 85 LEU A N 1
ATOM 601 C CA . LEU A 1 85 ? 1.952 0.180 -8.462 1.00 94.25 85 LEU A CA 1
ATOM 602 C C . LEU A 1 85 ? 2.415 -1.270 -8.399 1.00 94.25 85 LEU A C 1
ATOM 604 O O . LEU A 1 85 ? 1.688 -2.217 -8.716 1.00 94.25 85 LEU A O 1
ATOM 608 N N . VAL A 1 86 ? 3.654 -1.440 -7.956 1.00 95.62 86 VAL A N 1
ATOM 609 C CA . VAL A 1 86 ? 4.327 -2.730 -7.891 1.00 95.62 86 VAL A CA 1
ATOM 610 C C . VAL A 1 86 ? 5.039 -2.923 -6.564 1.00 95.62 86 VAL A C 1
ATOM 612 O O . VAL A 1 86 ? 5.430 -1.967 -5.893 1.00 95.62 86 VAL A O 1
ATOM 615 N N . TRP A 1 87 ? 5.253 -4.181 -6.199 1.00 96.38 87 TRP A N 1
ATOM 616 C CA . TRP A 1 87 ? 6.039 -4.534 -5.027 1.00 96.38 87 TRP A CA 1
ATOM 617 C C . TRP A 1 87 ? 6.731 -5.890 -5.190 1.00 96.38 87 TRP A C 1
ATOM 619 O O . TRP A 1 87 ? 6.218 -6.803 -5.835 1.00 96.38 87 TRP A O 1
ATOM 629 N N . GLN A 1 88 ? 7.891 -6.033 -4.560 1.00 94.19 88 GLN A N 1
ATOM 630 C CA . GLN A 1 88 ? 8.512 -7.321 -4.256 1.00 94.19 88 GLN A CA 1
ATOM 631 C C . GLN A 1 88 ? 9.344 -7.198 -2.974 1.00 94.19 88 GLN A C 1
ATOM 633 O O . GLN A 1 88 ? 9.724 -6.084 -2.609 1.00 94.19 88 GLN A O 1
ATOM 638 N N . PRO A 1 89 ? 9.688 -8.305 -2.301 1.00 92.31 89 PRO A N 1
ATOM 639 C CA . PRO A 1 89 ? 10.679 -8.273 -1.234 1.00 92.31 89 PRO A CA 1
ATOM 640 C C . PRO A 1 89 ? 12.024 -7.754 -1.761 1.00 92.31 89 PRO A C 1
ATOM 642 O O . PRO A 1 89 ? 12.522 -8.245 -2.775 1.00 92.31 89 PRO A O 1
ATOM 645 N N . GLY A 1 90 ? 12.612 -6.772 -1.079 1.00 88.88 90 GLY A N 1
ATOM 646 C CA . GLY A 1 90 ? 13.872 -6.174 -1.514 1.00 88.88 90 GLY A CA 1
ATOM 647 C C . GLY A 1 90 ? 14.342 -5.011 -0.650 1.00 88.88 90 GLY A C 1
ATOM 648 O O . GLY A 1 90 ? 13.629 -4.547 0.244 1.00 88.88 90 GLY A O 1
ATOM 649 N N . SER A 1 91 ? 15.553 -4.529 -0.937 1.00 84.88 91 SER A N 1
ATOM 650 C CA . SER A 1 91 ? 16.173 -3.400 -0.235 1.00 84.88 91 SER A CA 1
ATOM 651 C C . SER A 1 91 ? 15.392 -2.089 -0.432 1.00 84.88 91 SER A C 1
ATOM 653 O O . SER A 1 91 ? 15.197 -1.331 0.522 1.00 84.88 91 SER A O 1
ATOM 655 N N . ALA A 1 92 ? 14.882 -1.866 -1.648 1.00 81.44 92 ALA A N 1
ATOM 656 C CA . ALA A 1 92 ? 14.093 -0.695 -2.031 1.00 81.44 92 ALA A CA 1
ATOM 657 C C . ALA A 1 92 ? 12.628 -0.753 -1.552 1.00 81.44 92 ALA A C 1
ATOM 659 O O . ALA A 1 92 ? 12.026 0.280 -1.276 1.00 81.44 92 ALA A O 1
ATOM 660 N N . SER A 1 93 ? 12.057 -1.952 -1.408 1.00 82.56 93 SER A N 1
ATOM 661 C CA . SER A 1 93 ? 10.642 -2.181 -1.073 1.00 82.56 93 SER A CA 1
ATOM 662 C C . SER A 1 93 ? 10.502 -3.117 0.131 1.00 82.56 93 SER A C 1
ATOM 664 O O . SER A 1 93 ? 9.994 -4.234 0.047 1.00 82.56 93 SER A O 1
ATOM 666 N N . ARG A 1 94 ? 10.964 -2.638 1.293 1.00 86.25 94 ARG A N 1
ATOM 667 C CA . ARG A 1 94 ? 11.120 -3.420 2.539 1.00 86.25 94 ARG A CA 1
ATOM 668 C C . ARG A 1 94 ? 9.824 -4.006 3.110 1.00 86.25 94 ARG A C 1
ATOM 670 O O . ARG A 1 94 ? 9.879 -4.937 3.905 1.00 86.25 94 ARG A O 1
ATOM 677 N N . SER A 1 95 ? 8.671 -3.443 2.759 1.00 94.69 95 SER A N 1
ATOM 678 C CA . SER A 1 95 ? 7.357 -3.883 3.233 1.00 94.69 95 SER A CA 1
ATOM 679 C C . SER A 1 95 ? 6.302 -3.651 2.150 1.00 94.69 95 SER A C 1
ATOM 681 O O . SER A 1 95 ? 6.386 -2.635 1.455 1.00 94.69 95 SER A O 1
ATOM 683 N N . PRO A 1 96 ? 5.292 -4.534 2.018 1.00 95.94 96 PRO A N 1
ATOM 684 C CA . PRO A 1 96 ? 4.193 -4.363 1.061 1.00 95.94 96 PRO A CA 1
ATOM 685 C C . PRO A 1 96 ? 3.317 -3.137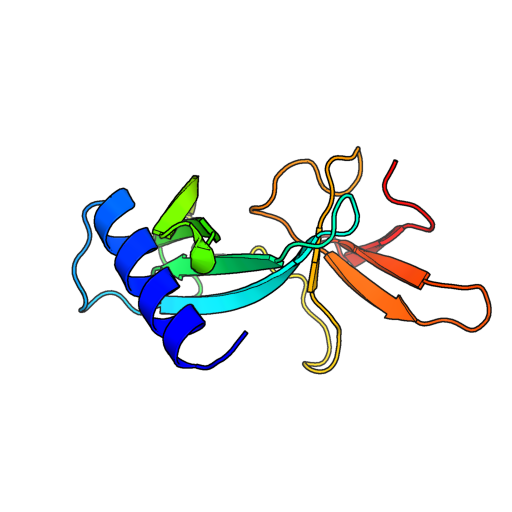 1.363 1.00 95.94 96 PRO A C 1
ATOM 687 O O . PRO A 1 96 ? 2.495 -2.748 0.537 1.00 95.94 96 PRO A O 1
ATOM 690 N N . LEU A 1 97 ? 3.505 -2.488 2.515 1.00 96.69 97 LEU A N 1
ATOM 691 C CA . LEU A 1 97 ? 2.855 -1.219 2.848 1.00 96.69 97 LEU A CA 1
ATOM 692 C C . LEU A 1 97 ? 3.448 -0.016 2.089 1.00 96.69 97 LEU A C 1
ATOM 694 O O . LEU A 1 97 ? 2.861 1.064 2.114 1.00 96.69 97 LEU A O 1
ATOM 698 N N . TYR A 1 98 ? 4.588 -0.199 1.416 1.00 94.81 98 TYR A N 1
ATOM 699 C CA . TYR A 1 98 ? 5.307 0.832 0.666 1.00 94.81 98 TYR A CA 1
ATOM 700 C C . TYR A 1 98 ? 5.577 0.345 -0.768 1.00 94.81 98 TYR A C 1
ATOM 702 O O . TYR A 1 98 ? 6.703 -0.057 -1.083 1.00 94.81 98 TYR A O 1
ATOM 710 N N . PRO A 1 99 ? 4.546 0.296 -1.632 1.00 95.31 99 PRO A N 1
ATOM 711 C CA . PRO A 1 99 ? 4.728 -0.051 -3.034 1.00 95.31 99 PRO A CA 1
ATOM 712 C C . PRO A 1 99 ? 5.482 1.051 -3.789 1.00 95.31 99 PRO A C 1
ATOM 714 O O . PRO A 1 99 ? 5.657 2.171 -3.309 1.00 95.31 99 PRO A O 1
ATOM 717 N N . LEU A 1 100 ? 5.914 0.714 -4.997 1.00 94.88 100 LEU A N 1
ATOM 718 C CA . LEU A 1 100 ? 6.687 1.573 -5.886 1.00 94.88 100 LEU A CA 1
ATOM 719 C C . LEU A 1 100 ? 5.901 1.816 -7.170 1.00 94.88 100 LEU A C 1
ATOM 721 O O . LEU A 1 100 ? 5.165 0.934 -7.608 1.00 94.88 100 LEU A O 1
ATOM 725 N N . HIS A 1 101 ? 6.113 2.955 -7.826 1.00 94.25 101 HIS A N 1
ATOM 726 C CA . HIS A 1 101 ? 5.627 3.133 -9.197 1.00 94.25 101 HIS A CA 1
ATOM 727 C C . HIS A 1 101 ? 6.598 2.507 -10.182 1.00 94.25 101 HIS A C 1
ATOM 729 O O . HIS A 1 101 ? 7.790 2.819 -10.170 1.00 94.25 101 HIS A O 1
ATOM 735 N N . ARG A 1 102 ? 6.095 1.656 -11.074 1.00 93.44 102 ARG A N 1
ATOM 736 C CA . ARG A 1 102 ? 6.864 1.172 -12.218 1.00 93.44 102 ARG A CA 1
ATOM 737 C C . ARG A 1 102 ? 6.803 2.206 -13.338 1.00 93.44 102 ARG A C 1
ATOM 739 O O . ARG A 1 102 ? 5.757 2.439 -13.930 1.00 93.44 102 ARG A O 1
ATOM 746 N N . VAL A 1 103 ? 7.961 2.745 -13.694 1.00 90.81 103 VAL A N 1
ATOM 747 C CA . VAL A 1 103 ? 8.154 3.612 -14.857 1.00 90.81 103 VAL A CA 1
ATOM 748 C C . VAL A 1 103 ? 8.764 2.773 -15.974 1.00 90.81 103 VAL A C 1
ATOM 750 O O . VAL A 1 103 ? 9.848 2.212 -15.811 1.00 90.81 103 VAL A O 1
ATOM 753 N N . ASN A 1 104 ? 8.089 2.667 -17.116 1.00 89.06 104 ASN A N 1
ATOM 754 C CA . ASN A 1 104 ? 8.666 2.009 -18.287 1.00 89.06 104 ASN A CA 1
ATOM 755 C C . ASN A 1 104 ? 9.544 3.012 -19.040 1.00 89.06 104 ASN A C 1
ATOM 757 O O . ASN A 1 104 ? 9.052 4.040 -19.499 1.00 89.06 104 ASN A O 1
ATOM 761 N N . THR A 1 105 ? 10.838 2.721 -19.163 1.00 87.56 105 THR A N 1
ATOM 762 C CA . THR A 1 105 ? 11.773 3.520 -19.963 1.00 87.56 105 THR A CA 1
ATOM 763 C C . THR A 1 105 ? 12.307 2.689 -21.137 1.00 87.56 105 THR A C 1
ATOM 765 O O . THR A 1 105 ? 12.160 1.462 -21.129 1.00 87.56 105 THR A O 1
ATOM 768 N N . PRO A 1 106 ? 12.932 3.316 -22.155 1.00 90.06 106 PRO A N 1
ATOM 769 C CA . PRO A 1 106 ? 13.556 2.584 -23.262 1.00 90.06 106 PRO A CA 1
ATOM 770 C C . PRO A 1 106 ? 14.600 1.554 -22.801 1.00 90.06 106 PRO A C 1
ATOM 772 O O . PRO A 1 106 ? 14.724 0.488 -23.395 1.00 90.06 106 PRO A O 1
ATOM 775 N N . ASP A 1 107 ? 15.283 1.834 -21.689 1.00 88.88 107 ASP A N 1
ATOM 776 C CA . ASP A 1 107 ? 16.312 0.977 -21.084 1.00 88.88 107 ASP A CA 1
ATOM 777 C C . ASP A 1 107 ? 15.734 -0.024 -20.062 1.00 88.88 107 ASP A C 1
ATOM 779 O O . ASP A 1 107 ? 16.428 -0.472 -19.138 1.00 88.88 107 ASP A O 1
ATOM 783 N N . GLY A 1 108 ? 14.435 -0.314 -20.158 1.00 90.50 108 GLY A N 1
ATOM 784 C CA . GLY A 1 108 ? 13.707 -1.205 -19.262 1.00 90.50 108 GLY A CA 1
ATOM 785 C C . GLY A 1 108 ? 13.015 -0.500 -18.088 1.00 90.50 108 GLY A C 1
ATOM 786 O O . GLY A 1 108 ? 13.023 0.724 -17.970 1.00 90.50 108 GLY A O 1
ATOM 787 N N . PRO A 1 109 ? 12.365 -1.262 -17.195 1.00 92.38 109 PRO A N 1
ATOM 788 C CA . PRO A 1 109 ? 11.631 -0.676 -16.083 1.00 92.38 109 PRO A CA 1
ATOM 789 C C . PRO A 1 109 ? 12.564 0.027 -15.083 1.00 92.38 109 PRO A C 1
ATOM 791 O O . PRO A 1 109 ? 13.709 -0.378 -14.863 1.00 92.38 109 PRO A O 1
ATOM 794 N N . ARG A 1 110 ? 12.048 1.089 -14.470 1.00 93.50 110 ARG A N 1
ATOM 795 C CA . ARG A 1 110 ? 12.590 1.765 -13.288 1.00 93.50 110 ARG A CA 1
ATOM 796 C C . ARG A 1 110 ? 11.504 1.837 -12.226 1.00 93.50 110 ARG A C 1
ATOM 798 O O . ARG A 1 110 ? 10.320 1.762 -12.550 1.00 93.50 110 ARG A O 1
ATOM 805 N N . PHE A 1 111 ? 11.903 1.991 -10.972 1.00 93.50 111 PHE A N 1
ATOM 806 C CA . PHE A 1 111 ? 10.973 1.949 -9.848 1.00 93.50 111 PHE A CA 1
ATOM 807 C C . PHE A 1 111 ? 11.134 3.184 -8.978 1.00 93.50 111 PHE A C 1
ATOM 809 O O . PHE A 1 111 ? 12.216 3.415 -8.446 1.00 93.50 111 PHE A O 1
ATOM 816 N N . LEU A 1 112 ? 10.082 3.988 -8.871 1.00 92.81 112 LEU A N 1
ATOM 817 C CA . LEU A 1 112 ? 10.066 5.204 -8.067 1.00 92.81 112 LEU A CA 1
ATOM 818 C C . LEU A 1 112 ? 9.548 4.880 -6.665 1.00 92.81 112 LEU A C 1
ATOM 820 O O . LEU A 1 112 ? 8.439 4.361 -6.525 1.00 92.81 112 LEU A O 1
ATOM 824 N N . ASP A 1 113 ? 10.346 5.186 -5.646 1.00 92.19 113 ASP A N 1
ATOM 825 C CA . ASP A 1 113 ? 9.950 5.026 -4.248 1.00 92.19 113 ASP A CA 1
ATOM 826 C C . ASP A 1 113 ? 9.252 6.258 -3.663 1.00 92.19 113 ASP A C 1
ATOM 828 O O . ASP A 1 113 ? 9.163 7.316 -4.287 1.00 92.19 113 ASP A O 1
ATOM 832 N N . LEU A 1 114 ? 8.749 6.112 -2.433 1.00 90.31 114 LEU A N 1
ATOM 833 C CA . LEU A 1 114 ? 8.042 7.172 -1.712 1.00 90.31 114 LEU A CA 1
ATOM 834 C C . LEU A 1 114 ? 8.915 8.415 -1.461 1.00 90.31 114 LEU A C 1
ATOM 836 O O . LEU A 1 114 ? 8.381 9.512 -1.321 1.00 90.31 114 LEU A O 1
ATOM 840 N N . ALA A 1 115 ? 10.241 8.261 -1.416 1.00 89.44 115 ALA A N 1
ATOM 841 C CA . ALA A 1 115 ? 11.184 9.367 -1.265 1.00 89.44 115 ALA A CA 1
ATOM 842 C C . ALA A 1 115 ? 11.491 10.071 -2.602 1.00 89.44 115 ALA A C 1
ATOM 844 O O . ALA A 1 115 ? 12.290 11.006 -2.632 1.00 89.44 115 ALA A O 1
ATOM 845 N N . GLY A 1 116 ? 10.880 9.630 -3.706 1.00 89.25 116 GLY A N 1
ATOM 846 C CA . GLY A 1 116 ? 11.122 10.159 -5.044 1.00 89.25 116 GLY A CA 1
ATOM 847 C C . GLY A 1 116 ? 12.408 9.635 -5.686 1.00 89.25 116 GLY A C 1
ATOM 848 O O . GLY A 1 116 ? 12.854 10.176 -6.699 1.00 89.25 116 GLY A O 1
ATOM 849 N N . LYS A 1 117 ? 13.030 8.590 -5.129 1.00 91.19 117 LYS A N 1
ATOM 850 C CA . LYS A 1 117 ? 14.240 7.985 -5.690 1.00 91.19 117 LYS A CA 1
ATOM 851 C C . LYS A 1 117 ? 13.873 6.905 -6.707 1.00 91.19 117 LYS A C 1
ATOM 853 O O . LYS A 1 117 ? 13.045 6.036 -6.446 1.00 91.19 117 LYS A O 1
ATOM 858 N N . LEU A 1 118 ? 14.534 6.948 -7.866 1.00 91.94 118 LEU A N 1
ATOM 859 C CA . LEU A 1 118 ? 14.426 5.926 -8.907 1.00 91.94 118 LEU A CA 1
ATOM 860 C C . LEU A 1 118 ? 15.461 4.815 -8.708 1.00 91.94 118 LEU A C 1
ATOM 862 O O . LEU A 1 118 ? 16.662 5.075 -8.600 1.00 91.94 118 LEU A O 1
ATOM 866 N N . HIS A 1 119 ? 14.997 3.571 -8.757 1.00 92.00 119 HIS A N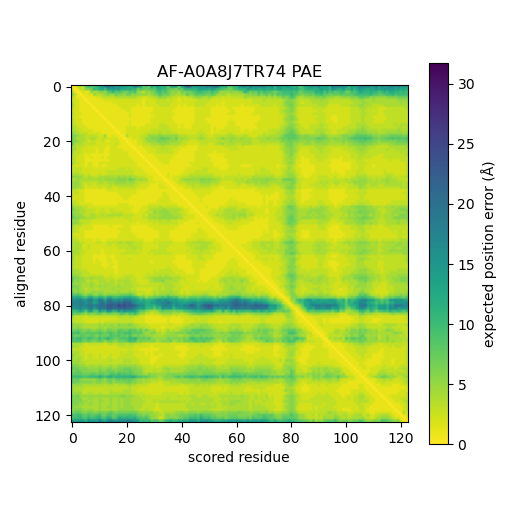 1
ATOM 867 C CA . HIS A 1 119 ? 15.816 2.365 -8.681 1.00 92.00 119 HIS A CA 1
ATOM 868 C C . HIS A 1 119 ? 15.821 1.633 -10.025 1.00 92.00 119 HIS A C 1
ATOM 870 O O . HIS A 1 119 ? 14.808 1.586 -10.731 1.00 92.00 119 HIS A O 1
ATOM 876 N N . LYS A 1 120 ? 16.981 1.084 -10.405 1.00 91.38 120 LYS A N 1
ATOM 877 C CA . LYS A 1 120 ? 17.139 0.278 -11.632 1.00 91.38 120 LYS A CA 1
ATOM 878 C C . LYS A 1 120 ? 16.698 -1.170 -11.432 1.00 91.38 120 LYS A C 1
ATOM 880 O O . LYS A 1 120 ? 16.222 -1.798 -12.370 1.00 91.38 120 LYS A O 1
ATOM 885 N N . ASP A 1 121 ? 16.846 -1.665 -10.213 1.00 86.94 121 ASP A N 1
ATOM 886 C CA . ASP A 1 121 ? 16.393 -2.969 -9.763 1.00 86.94 121 ASP A CA 1
ATOM 887 C C . ASP A 1 121 ? 15.842 -2.852 -8.335 1.00 86.94 121 ASP A C 1
ATOM 889 O O . ASP A 1 121 ? 15.868 -1.779 -7.733 1.00 86.94 121 ASP A O 1
ATOM 893 N N . LEU A 1 122 ? 15.275 -3.946 -7.840 1.00 84.81 122 LEU A N 1
ATOM 894 C CA . LEU A 1 122 ? 14.600 -4.021 -6.546 1.00 84.81 122 LEU A CA 1
ATOM 895 C C . LEU A 1 122 ? 15.224 -5.080 -5.632 1.00 84.81 122 LEU A C 1
ATOM 897 O O . LEU A 1 122 ? 14.551 -5.554 -4.717 1.00 84.81 122 LEU A O 1
ATOM 901 N N . LYS A 1 123 ? 16.448 -5.529 -5.928 1.00 76.19 123 LYS A N 1
ATOM 902 C CA . LYS A 1 123 ? 17.118 -6.574 -5.145 1.00 76.19 123 LYS A CA 1
ATOM 903 C C . LYS A 1 123 ? 17.961 -5.997 -4.008 1.00 76.19 123 LYS A C 1
ATOM 905 O O . LYS A 1 123 ? 18.225 -4.775 -3.973 1.00 76.19 123 LYS A O 1
#

Solvent-accessible surface area (backbone atoms only — not comparable to full-atom values): 6933 Å² total; per-residue (Å²): 136,58,73,66,46,50,55,48,27,48,52,52,46,27,61,75,73,74,51,65,86,86,54,48,73,48,73,41,72,30,38,41,75,82,48,101,50,61,34,32,37,33,40,38,36,55,84,65,32,60,32,36,36,27,24,19,32,46,92,78,72,41,72,79,47,71,47,82,28,74,60,20,65,77,47,64,42,91,67,73,92,84,53,52,36,30,41,43,85,28,75,80,25,79,44,76,70,40,35,24,36,49,44,82,47,97,90,43,61,32,36,33,32,66,88,70,49,76,32,79,69,52,103

Nearest PDB structures (foldseek):
  8hq2-assembly2_E  TM=5.489E-01  e=5.301E+00  Homo sapiens
  8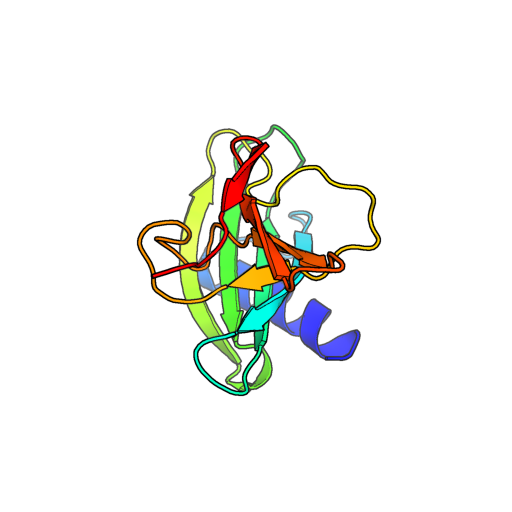p26-assembly2_C  TM=3.597E-01  e=4.715E+00  Arabidopsis thaliana
  5y2z-assembly3_F  TM=2.952E-01  e=3.127E+00  Homo sapiens
  5y31-assembly2_D  TM=2.946E-01  e=2.473E+00  Homo sapiens
  8y6b-assembly3_E  TM=3.244E-01  e=4.446E+00  Homo sapiens

pLDDT: mean 92.04, std 7.34, range [56.31, 98.44]